Protein AF-A0A954V0A0-F1 (afdb_monomer_lite)

Structure (mmCIF, N/CA/C/O backbone):
data_AF-A0A954V0A0-F1
#
_entry.id   AF-A0A954V0A0-F1
#
loop_
_atom_site.group_PDB
_atom_site.id
_atom_site.type_symbol
_atom_site.label_atom_id
_atom_site.label_alt_id
_atom_site.label_comp_id
_atom_site.label_asym_id
_atom_site.label_entity_id
_atom_site.label_seq_id
_atom_site.pdbx_PDB_ins_code
_atom_site.Cartn_x
_atom_site.Cartn_y
_atom_site.Cartn_z
_atom_site.occupancy
_atom_site.B_iso_or_equiv
_atom_site.auth_seq_id
_atom_site.auth_comp_id
_atom_site.auth_asym_id
_atom_site.auth_atom_id
_atom_site.pdbx_PDB_model_num
ATOM 1 N N . ALA A 1 1 ? 10.234 1.681 -18.444 1.00 66.25 1 ALA A N 1
ATOM 2 C CA . ALA A 1 1 ? 10.598 0.676 -17.423 1.00 66.25 1 ALA A CA 1
ATOM 3 C C . ALA A 1 1 ? 12.090 0.679 -17.074 1.00 66.25 1 ALA A C 1
ATOM 5 O O . ALA A 1 1 ? 12.381 0.850 -15.906 1.00 66.25 1 ALA A O 1
ATOM 6 N N . LYS A 1 2 ? 13.030 0.573 -18.036 1.00 78.69 2 LYS A N 1
ATOM 7 C CA . LYS A 1 2 ? 14.487 0.471 -17.755 1.00 78.69 2 LYS A CA 1
ATOM 8 C C . LYS A 1 2 ? 15.063 1.537 -16.805 1.00 78.69 2 LYS A C 1
ATOM 10 O O . LYS A 1 2 ? 16.006 1.260 -16.085 1.00 78.69 2 LYS A O 1
ATOM 15 N N . HIS A 1 3 ? 14.491 2.739 -16.799 1.00 89.81 3 HIS A N 1
ATOM 16 C CA . HIS A 1 3 ? 14.941 3.846 -15.952 1.00 89.81 3 HIS A CA 1
ATOM 17 C C . HIS A 1 3 ? 14.441 3.784 -14.502 1.00 89.81 3 HIS A C 1
ATOM 19 O O . HIS A 1 3 ? 14.903 4.574 -13.694 1.00 89.81 3 HIS A O 1
ATOM 25 N N . LEU A 1 4 ? 13.524 2.871 -14.160 1.00 87.56 4 LEU A N 1
ATOM 26 C CA . LEU A 1 4 ? 12.989 2.728 -12.796 1.00 87.56 4 LEU A CA 1
ATOM 27 C C . LEU A 1 4 ? 14.014 2.184 -11.794 1.00 87.56 4 LEU A C 1
ATOM 29 O O . LEU A 1 4 ? 13.824 2.343 -10.596 1.00 87.56 4 LEU A O 1
ATOM 33 N N . VAL A 1 5 ? 15.088 1.574 -12.291 1.00 89.50 5 VAL A N 1
ATOM 34 C CA . VAL A 1 5 ? 16.194 1.015 -11.501 1.00 89.50 5 VAL A CA 1
ATOM 35 C C . VAL A 1 5 ? 17.533 1.662 -11.873 1.00 89.50 5 VAL A C 1
ATOM 37 O O . VAL A 1 5 ? 18.595 1.081 -11.671 1.00 89.50 5 VAL A O 1
ATOM 40 N N . ASP A 1 6 ? 17.502 2.858 -12.475 1.00 91.38 6 ASP A N 1
ATOM 41 C CA . ASP A 1 6 ? 18.726 3.634 -12.696 1.00 91.38 6 ASP A CA 1
ATOM 42 C C . ASP A 1 6 ? 19.316 4.034 -11.335 1.00 91.38 6 ASP A C 1
ATOM 44 O O . ASP A 1 6 ? 18.582 4.431 -10.426 1.00 91.38 6 ASP A O 1
ATOM 48 N N . SER A 1 7 ? 20.639 3.945 -11.197 1.00 87.06 7 SER A N 1
ATOM 49 C CA . SER A 1 7 ? 21.343 4.263 -9.949 1.00 87.06 7 SER A CA 1
ATOM 50 C C . SER A 1 7 ? 21.262 5.745 -9.577 1.00 87.06 7 SER A C 1
ATOM 52 O O . SER A 1 7 ? 21.501 6.115 -8.428 1.00 87.06 7 SER A O 1
ATOM 54 N N . ARG A 1 8 ? 20.929 6.616 -10.536 1.00 91.25 8 ARG A N 1
ATOM 55 C CA . ARG A 1 8 ? 20.713 8.041 -10.288 1.00 91.25 8 ARG A CA 1
ATOM 56 C C . ARG A 1 8 ? 19.275 8.268 -9.855 1.00 91.25 8 ARG A C 1
ATOM 58 O O . ARG A 1 8 ? 18.344 8.115 -10.647 1.00 91.25 8 ARG A O 1
ATOM 65 N N . GLU A 1 9 ? 19.116 8.760 -8.632 1.00 88.94 9 GLU A N 1
ATOM 66 C CA . GLU A 1 9 ? 17.809 9.077 -8.054 1.00 88.94 9 GLU A CA 1
ATOM 67 C C . GLU A 1 9 ? 16.968 10.002 -8.942 1.00 88.94 9 GLU A C 1
ATOM 69 O O . GLU A 1 9 ? 15.775 9.775 -9.147 1.00 88.94 9 GLU A O 1
ATOM 74 N N . SER A 1 10 ? 17.597 11.010 -9.552 1.00 92.12 10 SER A N 1
ATOM 75 C CA . SER A 1 10 ? 16.923 11.949 -10.455 1.00 92.12 10 SER A CA 1
ATOM 76 C C . SER A 1 10 ? 16.333 11.285 -11.702 1.00 92.12 10 SER A C 1
ATOM 78 O O . SER A 1 10 ? 15.416 11.832 -12.307 1.00 92.12 10 SER A O 1
ATOM 80 N N . ILE A 1 11 ? 16.821 10.111 -12.105 1.00 91.88 11 ILE A N 1
ATOM 81 C CA . ILE A 1 11 ? 16.308 9.392 -13.272 1.00 91.88 11 ILE A CA 1
ATOM 82 C C . ILE A 1 11 ? 15.179 8.456 -12.877 1.00 91.88 11 ILE A C 1
ATOM 84 O O . ILE A 1 11 ? 14.116 8.511 -13.501 1.00 91.88 11 ILE A O 1
ATOM 88 N N . HIS A 1 12 ? 15.363 7.638 -11.837 1.00 91.62 12 HIS A N 1
ATOM 89 C CA . HIS A 1 12 ? 14.299 6.722 -11.439 1.00 91.62 12 HIS A CA 1
ATOM 90 C C . HIS A 1 12 ? 13.079 7.451 -10.872 1.00 91.62 12 HIS A C 1
ATOM 92 O O . HIS A 1 12 ? 11.954 7.061 -11.177 1.00 91.62 12 HIS A O 1
ATOM 98 N N . SER A 1 13 ? 13.261 8.565 -10.155 1.00 92.69 13 SER A N 1
ATOM 99 C CA . SER A 1 13 ? 12.139 9.358 -9.629 1.00 92.69 13 SER A CA 1
ATOM 100 C C . SER A 1 13 ? 11.321 9.983 -10.763 1.00 92.69 13 SER A C 1
ATOM 102 O O . SER A 1 13 ? 10.095 9.875 -10.774 1.00 92.69 13 SER A O 1
ATOM 104 N N . ASN A 1 14 ? 11.984 10.534 -11.785 1.00 94.94 14 ASN A N 1
ATOM 105 C CA . ASN A 1 14 ? 11.323 11.045 -12.987 1.00 94.94 14 ASN A CA 1
ATOM 106 C C . ASN A 1 14 ? 10.604 9.941 -13.774 1.00 94.94 14 ASN A C 1
ATOM 108 O O . ASN A 1 14 ? 9.503 10.160 -14.283 1.00 94.94 14 ASN A O 1
ATOM 112 N N . ALA A 1 15 ? 11.195 8.747 -13.863 1.00 95.19 15 ALA A N 1
ATOM 113 C CA . ALA A 1 15 ? 10.563 7.604 -14.512 1.00 95.19 15 ALA A CA 1
ATOM 114 C C . ALA A 1 15 ? 9.305 7.139 -13.759 1.00 95.19 15 ALA A C 1
ATOM 116 O O . ALA A 1 15 ? 8.286 6.866 -14.396 1.00 95.19 15 ALA A O 1
ATOM 117 N N . VAL A 1 16 ? 9.352 7.093 -12.423 1.00 96.75 16 VAL A N 1
ATOM 118 C CA . VAL A 1 16 ? 8.181 6.802 -11.584 1.00 96.75 16 VAL A CA 1
ATOM 119 C C . VAL A 1 16 ? 7.097 7.856 -11.805 1.00 96.75 16 VAL A C 1
ATOM 121 O O . VAL A 1 16 ? 5.960 7.501 -12.107 1.00 96.75 16 VAL A O 1
ATOM 124 N N . GLU A 1 17 ? 7.433 9.145 -11.724 1.00 96.69 17 GLU A N 1
ATOM 125 C CA . GLU A 1 17 ? 6.463 10.233 -11.904 1.00 96.69 17 GLU A CA 1
ATOM 126 C C . GLU A 1 17 ? 5.822 10.228 -13.296 1.00 96.69 17 GLU A C 1
ATOM 128 O O . GLU A 1 17 ? 4.621 10.475 -13.428 1.00 96.69 17 GLU A O 1
ATOM 133 N N . ALA A 1 18 ? 6.581 9.888 -14.340 1.00 96.75 18 ALA A N 1
ATOM 134 C CA . ALA A 1 18 ? 6.030 9.719 -15.680 1.00 96.75 18 ALA A CA 1
ATOM 135 C C . ALA A 1 18 ? 4.966 8.608 -15.722 1.00 96.75 18 ALA A C 1
ATOM 137 O O . ALA A 1 18 ? 3.891 8.814 -16.283 1.00 96.75 18 ALA A O 1
ATOM 138 N N . LEU A 1 19 ? 5.219 7.457 -15.089 1.00 96.94 19 LEU A N 1
ATOM 139 C CA . LEU A 1 19 ? 4.254 6.351 -15.031 1.00 96.94 19 LEU A CA 1
ATOM 140 C C . LEU A 1 19 ? 3.028 6.682 -14.173 1.00 96.94 19 LEU A C 1
ATOM 142 O O . LEU A 1 19 ? 1.908 6.347 -14.555 1.00 96.94 19 LEU A O 1
ATOM 146 N N . VAL A 1 20 ? 3.218 7.389 -13.058 1.00 97.00 20 VAL A N 1
ATOM 147 C CA . VAL A 1 20 ? 2.112 7.884 -12.224 1.00 97.00 20 VAL A CA 1
ATOM 148 C C . VAL A 1 20 ? 1.190 8.793 -13.032 1.00 97.00 20 VAL A C 1
ATOM 150 O O . VAL A 1 20 ? -0.027 8.643 -12.959 1.00 97.00 20 VAL A O 1
ATOM 153 N N . ARG A 1 21 ? 1.759 9.707 -13.829 1.00 96.75 21 ARG A N 1
ATOM 154 C CA . ARG A 1 21 ? 0.992 10.608 -14.702 1.00 96.75 21 ARG A CA 1
ATOM 155 C C . ARG A 1 21 ? 0.264 9.874 -15.821 1.00 96.75 21 ARG A C 1
ATOM 157 O O . ARG A 1 21 ? -0.819 10.304 -16.196 1.00 96.75 21 ARG A O 1
ATOM 164 N N . ILE A 1 22 ? 0.847 8.794 -16.344 1.00 96.00 22 ILE A N 1
ATOM 165 C CA . ILE A 1 22 ? 0.176 7.940 -17.331 1.00 96.00 22 ILE A CA 1
ATOM 166 C C . ILE A 1 22 ? -1.064 7.288 -16.714 1.00 96.00 22 ILE A C 1
ATOM 168 O O . ILE A 1 22 ? -2.094 7.233 -17.377 1.00 96.00 22 ILE A O 1
ATOM 172 N N . GLY A 1 23 ? -0.978 6.808 -15.467 1.00 93.44 23 GLY A N 1
ATOM 173 C CA . GLY A 1 23 ? -2.151 6.341 -14.723 1.00 93.44 23 GLY A CA 1
ATOM 174 C C . GLY A 1 23 ? -2.917 5.223 -15.432 1.00 93.44 23 GLY A C 1
ATOM 175 O O . GLY A 1 23 ? -4.137 5.263 -15.504 1.00 93.44 23 GLY A O 1
ATOM 176 N N . SER A 1 24 ? -2.208 4.257 -16.021 1.00 93.31 24 SER A N 1
ATOM 177 C CA . SER A 1 24 ? -2.824 3.113 -16.701 1.00 93.31 24 SER A CA 1
ATOM 178 C C . SER A 1 24 ? -2.468 1.797 -16.007 1.00 93.31 24 SER A C 1
ATOM 180 O O . SER A 1 24 ? -1.408 1.716 -15.372 1.00 93.31 24 SER A O 1
ATOM 182 N N . PRO A 1 25 ? -3.282 0.735 -16.169 1.00 92.88 25 PRO A N 1
ATOM 183 C CA . PRO A 1 25 ? -2.941 -0.597 -15.669 1.00 92.88 25 PRO A CA 1
ATOM 184 C C . PRO A 1 25 ? -1.560 -1.074 -16.139 1.00 92.88 25 PRO A C 1
ATOM 186 O O . PRO A 1 25 ? -0.801 -1.648 -15.366 1.00 92.88 25 PRO A O 1
ATOM 189 N N . LEU A 1 26 ? -1.177 -0.751 -17.379 1.00 93.62 26 LEU A N 1
ATOM 190 C CA . LEU A 1 26 ? 0.149 -1.074 -17.909 1.00 93.62 26 LEU A CA 1
ATOM 191 C C . LEU A 1 26 ? 1.271 -0.299 -17.198 1.00 93.62 26 LEU A C 1
ATOM 193 O O . LEU A 1 26 ? 2.331 -0.858 -16.918 1.00 93.62 26 LEU A O 1
ATOM 197 N N . ALA A 1 27 ? 1.056 0.982 -16.886 1.00 94.62 27 ALA A N 1
ATOM 198 C CA . ALA A 1 27 ? 2.028 1.774 -16.138 1.00 94.62 27 ALA A CA 1
ATOM 199 C C . ALA A 1 27 ? 2.220 1.227 -14.715 1.00 94.62 27 ALA A C 1
ATOM 201 O O . ALA A 1 27 ? 3.355 1.103 -14.255 1.00 94.62 27 ALA A O 1
ATOM 202 N N . ALA A 1 28 ? 1.128 0.838 -14.055 1.00 95.69 28 ALA A N 1
ATOM 203 C CA . ALA A 1 28 ? 1.175 0.194 -12.749 1.00 95.69 28 ALA A CA 1
ATOM 204 C C . ALA A 1 28 ? 1.873 -1.174 -12.793 1.00 95.69 28 ALA A C 1
ATOM 206 O O . ALA A 1 28 ? 2.742 -1.435 -11.963 1.00 95.69 28 ALA A O 1
ATOM 207 N N . ALA A 1 29 ? 1.588 -2.003 -13.801 1.00 94.38 29 ALA A N 1
ATOM 208 C CA . ALA A 1 29 ? 2.272 -3.280 -13.998 1.00 94.38 29 ALA A CA 1
ATOM 209 C C . ALA A 1 29 ? 3.791 -3.097 -14.155 1.00 94.38 29 ALA A C 1
ATOM 211 O O . ALA A 1 29 ? 4.577 -3.855 -13.593 1.00 94.38 29 ALA A O 1
ATOM 212 N N . HIS A 1 30 ? 4.232 -2.049 -14.860 1.00 95.56 30 HIS A N 1
ATOM 213 C CA . HIS A 1 30 ? 5.656 -1.729 -14.950 1.00 95.56 30 HIS A CA 1
ATOM 214 C C . HIS A 1 30 ? 6.276 -1.305 -13.615 1.00 95.56 30 HIS A C 1
ATOM 216 O O . HIS A 1 30 ? 7.434 -1.640 -13.377 1.00 95.56 30 HIS A O 1
ATOM 222 N N . LEU A 1 31 ? 5.544 -0.582 -12.764 1.00 96.94 31 LEU A N 1
ATOM 223 C CA . LEU A 1 31 ? 6.004 -0.250 -11.413 1.00 96.94 31 LEU A CA 1
ATOM 224 C C . LEU A 1 31 ? 6.162 -1.524 -10.569 1.00 96.94 31 LEU A C 1
ATOM 226 O O . LEU A 1 31 ? 7.225 -1.733 -9.996 1.00 96.94 31 LEU A O 1
ATOM 230 N N . ILE A 1 32 ? 5.155 -2.401 -10.568 1.00 95.94 32 ILE A N 1
ATOM 231 C CA . ILE A 1 32 ? 5.167 -3.682 -9.843 1.00 95.94 32 ILE A CA 1
ATOM 232 C C . ILE A 1 32 ? 6.336 -4.569 -10.286 1.00 95.94 32 ILE A C 1
ATOM 234 O O . ILE A 1 32 ? 7.128 -4.995 -9.453 1.00 95.94 32 ILE A O 1
ATOM 238 N N . LEU A 1 33 ? 6.507 -4.783 -11.594 1.00 94.75 33 LEU A N 1
ATOM 239 C CA . LEU A 1 33 ? 7.588 -5.623 -12.125 1.00 94.75 33 LEU A CA 1
ATOM 240 C C . LEU A 1 33 ? 8.981 -5.113 -11.740 1.00 94.75 33 LEU A C 1
ATOM 242 O O . LEU A 1 33 ? 9.907 -5.897 -11.570 1.00 94.75 33 LEU A O 1
ATOM 246 N N . GLN A 1 34 ? 9.161 -3.793 -11.661 1.00 95.38 34 GLN A N 1
ATOM 247 C CA . GLN A 1 34 ? 10.456 -3.221 -11.294 1.00 95.38 34 GLN A CA 1
ATOM 248 C C . GLN A 1 34 ? 10.673 -3.178 -9.785 1.00 95.38 34 GLN A C 1
ATOM 250 O O . GLN A 1 34 ? 11.818 -3.238 -9.357 1.00 95.38 34 GLN A O 1
ATOM 255 N N . PHE A 1 35 ? 9.609 -3.125 -8.982 1.00 95.94 35 PHE A N 1
ATOM 256 C CA . PHE A 1 35 ? 9.705 -3.179 -7.525 1.00 95.94 35 PHE A CA 1
ATOM 257 C C . PHE A 1 35 ? 10.461 -4.427 -7.040 1.00 95.94 35 PHE A C 1
ATOM 259 O O . PHE A 1 35 ? 11.289 -4.339 -6.137 1.00 95.94 35 PHE A O 1
ATOM 266 N N . GLU A 1 36 ? 10.210 -5.581 -7.660 1.00 92.12 36 GLU A N 1
ATOM 267 C CA . GLU A 1 36 ? 10.775 -6.872 -7.239 1.00 92.12 36 GLU A CA 1
ATOM 268 C C . GLU A 1 36 ? 12.286 -6.998 -7.466 1.00 92.12 36 GLU A C 1
ATOM 270 O O . GLU A 1 36 ? 12.947 -7.783 -6.792 1.00 92.12 36 GLU A O 1
ATOM 275 N N . VAL A 1 37 ? 12.833 -6.231 -8.411 1.00 91.75 37 VAL A N 1
ATOM 276 C CA . VAL A 1 37 ? 14.258 -6.267 -8.784 1.00 91.75 37 VAL A CA 1
ATOM 277 C C . VAL A 1 37 ? 15.008 -4.994 -8.392 1.00 91.75 37 VAL A C 1
ATOM 279 O O . VAL A 1 37 ? 16.211 -4.890 -8.625 1.00 91.75 37 VAL A O 1
ATOM 282 N N . ALA A 1 38 ? 14.297 -4.012 -7.840 1.00 92.00 38 ALA A N 1
ATOM 283 C CA . ALA A 1 38 ? 14.845 -2.735 -7.419 1.00 92.00 38 ALA A CA 1
ATOM 284 C C . ALA A 1 38 ? 15.631 -2.862 -6.107 1.00 92.00 38 ALA A C 1
ATOM 286 O O . ALA A 1 38 ? 15.297 -3.663 -5.235 1.00 92.00 38 ALA A O 1
ATOM 287 N N . ASP A 1 39 ? 16.645 -2.011 -5.949 1.00 91.31 39 ASP A N 1
ATOM 288 C CA . ASP A 1 39 ? 17.248 -1.764 -4.642 1.00 91.31 39 ASP A CA 1
ATOM 289 C C . ASP A 1 39 ? 16.283 -1.004 -3.712 1.00 91.31 39 ASP A C 1
ATOM 291 O O . ASP A 1 39 ? 15.247 -0.485 -4.134 1.00 91.31 39 ASP A O 1
ATOM 295 N N . GLU A 1 40 ? 16.625 -0.919 -2.426 1.00 89.19 40 GLU A N 1
ATOM 296 C CA . GLU A 1 40 ? 15.778 -0.299 -1.398 1.00 89.19 40 GLU A CA 1
ATOM 297 C C . GLU A 1 40 ? 15.412 1.166 -1.721 1.00 89.19 40 GLU A C 1
ATOM 299 O O . GLU A 1 40 ? 14.297 1.621 -1.440 1.00 89.19 40 GLU A O 1
ATOM 304 N N . GLY A 1 41 ? 16.330 1.914 -2.342 1.00 88.38 41 GLY A N 1
ATOM 305 C CA . GLY A 1 41 ? 16.106 3.307 -2.728 1.00 88.38 41 GLY A CA 1
ATOM 306 C C . GLY A 1 41 ? 15.045 3.423 -3.819 1.00 88.38 41 GLY A C 1
ATOM 307 O O . GLY A 1 41 ? 14.059 4.154 -3.666 1.00 88.38 41 GLY A O 1
ATOM 308 N N . ALA A 1 42 ? 15.206 2.653 -4.894 1.00 91.81 42 ALA A N 1
ATOM 309 C CA . ALA A 1 42 ? 14.250 2.597 -5.989 1.00 91.81 42 ALA A CA 1
ATOM 310 C C . ALA A 1 42 ? 12.902 1.994 -5.547 1.00 91.81 42 ALA A C 1
ATOM 312 O O . ALA A 1 42 ? 11.853 2.516 -5.931 1.00 91.81 42 ALA A O 1
ATOM 313 N N . GLN A 1 43 ? 12.891 0.980 -4.674 1.00 95.50 43 GLN A N 1
ATOM 314 C CA . GLN A 1 43 ? 11.664 0.400 -4.113 1.00 95.50 43 GLN A CA 1
ATOM 315 C C . GLN A 1 43 ? 10.807 1.440 -3.393 1.00 95.50 43 GLN A C 1
ATOM 317 O O . GLN A 1 43 ? 9.596 1.502 -3.615 1.00 95.50 43 GLN A O 1
ATOM 322 N N . ARG A 1 44 ? 11.418 2.307 -2.576 1.00 95.19 44 ARG A N 1
ATOM 323 C CA . ARG A 1 44 ? 10.695 3.393 -1.896 1.00 95.19 44 ARG A CA 1
ATOM 324 C C . ARG A 1 44 ? 10.068 4.365 -2.889 1.00 95.19 44 ARG A C 1
ATOM 326 O O . ARG A 1 44 ? 8.914 4.758 -2.716 1.00 95.19 44 ARG A O 1
ATOM 333 N N . TRP A 1 45 ? 10.788 4.745 -3.942 1.00 95.94 45 TRP A N 1
ATOM 334 C CA . TRP A 1 45 ? 10.237 5.616 -4.982 1.00 95.94 45 TRP A CA 1
ATOM 335 C C . TRP A 1 45 ? 9.092 4.953 -5.743 1.00 95.94 45 TRP A C 1
ATOM 337 O O . TRP A 1 45 ? 8.037 5.565 -5.915 1.00 95.94 45 TRP A O 1
ATOM 347 N N . ILE A 1 46 ? 9.250 3.688 -6.122 1.00 97.06 46 ILE A N 1
ATOM 348 C CA . ILE A 1 46 ? 8.210 2.913 -6.798 1.00 97.06 46 ILE A CA 1
ATOM 349 C C . ILE A 1 46 ? 6.966 2.779 -5.910 1.00 97.06 46 ILE A C 1
ATOM 351 O O . ILE A 1 46 ? 5.862 3.055 -6.375 1.00 97.06 46 ILE A O 1
ATOM 355 N N . ALA A 1 47 ? 7.122 2.453 -4.624 1.00 97.38 47 ALA A N 1
AT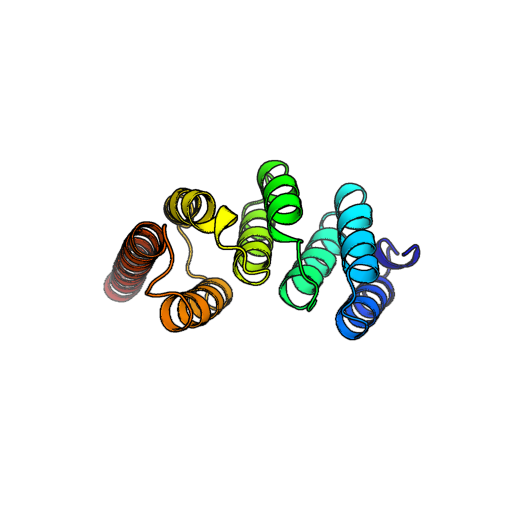OM 356 C CA . ALA A 1 47 ? 6.010 2.356 -3.679 1.00 97.38 47 ALA A CA 1
ATOM 357 C C . ALA A 1 47 ? 5.279 3.699 -3.493 1.00 97.38 47 ALA A C 1
ATOM 359 O O . ALA A 1 47 ? 4.048 3.722 -3.462 1.00 97.38 47 ALA A O 1
ATOM 360 N N . ARG A 1 48 ? 5.995 4.837 -3.465 1.00 96.50 48 ARG A N 1
ATOM 361 C CA . ARG A 1 48 ? 5.360 6.175 -3.517 1.00 96.50 48 ARG A CA 1
ATOM 362 C C . ARG A 1 48 ? 4.548 6.363 -4.796 1.00 96.50 48 ARG A C 1
ATOM 364 O O . ARG A 1 48 ? 3.451 6.916 -4.748 1.00 96.50 48 ARG A O 1
ATOM 371 N N . GLY A 1 49 ? 5.072 5.900 -5.928 1.00 97.00 49 GLY A N 1
ATOM 372 C CA . GLY A 1 49 ? 4.358 5.908 -7.199 1.00 97.00 49 GLY A CA 1
ATOM 373 C C . GLY A 1 49 ? 3.071 5.084 -7.151 1.00 97.00 49 GLY A C 1
ATOM 374 O O . GLY A 1 49 ? 2.014 5.572 -7.545 1.00 97.00 49 GLY A O 1
ATOM 375 N N . LEU A 1 50 ? 3.124 3.877 -6.587 1.00 97.12 50 LEU A N 1
ATOM 376 C CA . LEU A 1 50 ? 1.972 2.976 -6.448 1.00 97.12 50 LEU A CA 1
ATOM 377 C C . LEU A 1 50 ? 0.856 3.544 -5.549 1.00 97.12 50 LEU A C 1
ATOM 379 O O . LEU A 1 50 ? -0.319 3.276 -5.786 1.00 97.12 50 LEU A O 1
ATOM 383 N N . GLN A 1 51 ? 1.183 4.401 -4.576 1.00 96.00 51 GLN A N 1
ATOM 384 C CA . GLN A 1 51 ? 0.182 5.141 -3.786 1.00 96.00 51 GLN A CA 1
ATOM 385 C C . GLN A 1 51 ? -0.542 6.245 -4.576 1.00 96.00 51 GLN A C 1
ATOM 387 O O . GLN A 1 51 ? -1.556 6.779 -4.118 1.00 96.00 51 GLN A O 1
ATOM 392 N N . ARG A 1 52 ? 0.011 6.666 -5.717 1.00 95.62 52 ARG A N 1
ATOM 393 C CA . ARG A 1 52 ? -0.454 7.826 -6.494 1.00 95.62 52 ARG A CA 1
ATOM 394 C C . ARG A 1 52 ? -1.018 7.449 -7.856 1.00 95.62 52 ARG A C 1
ATOM 396 O O . ARG A 1 52 ? -1.816 8.214 -8.396 1.00 95.62 52 ARG A O 1
ATOM 403 N N . VAL A 1 53 ? -0.584 6.323 -8.422 1.00 95.38 53 VAL A N 1
ATOM 404 C CA . VAL A 1 53 ? -1.087 5.831 -9.703 1.00 95.38 53 VAL A CA 1
ATOM 405 C C . VAL A 1 53 ? -2.589 5.585 -9.590 1.00 95.38 53 VAL A C 1
ATOM 407 O O . VAL A 1 53 ? -3.070 5.047 -8.597 1.00 95.38 53 VAL A O 1
ATOM 410 N N . ARG A 1 54 ? -3.342 6.022 -10.596 1.00 90.06 54 ARG A N 1
ATOM 411 C CA . ARG A 1 54 ? -4.787 5.802 -10.673 1.00 90.06 54 ARG A CA 1
ATOM 412 C C . ARG A 1 54 ? -5.039 4.680 -11.667 1.00 90.06 54 ARG A C 1
ATOM 414 O O . ARG A 1 54 ? -5.178 4.959 -12.848 1.00 90.06 54 ARG A O 1
ATOM 421 N N . ALA A 1 55 ? -4.991 3.435 -11.214 1.00 89.44 55 ALA A N 1
ATOM 422 C CA . ALA A 1 55 ? -5.196 2.277 -12.075 1.00 89.44 55 ALA A CA 1
ATOM 423 C C . ALA A 1 55 ? -5.950 1.187 -11.313 1.00 89.44 55 ALA A C 1
ATOM 425 O O . ALA A 1 55 ? -5.590 0.859 -10.190 1.00 89.44 55 ALA A O 1
ATOM 426 N N . ASP A 1 56 ? -6.973 0.615 -11.936 1.00 86.38 56 ASP A N 1
ATOM 427 C CA . ASP A 1 56 ? -7.844 -0.350 -11.269 1.00 86.38 56 ASP A CA 1
ATOM 428 C C . ASP A 1 56 ? -7.194 -1.738 -11.149 1.00 86.38 56 ASP A C 1
ATOM 430 O O . ASP A 1 56 ? -6.300 -2.100 -11.919 1.00 86.38 56 ASP A O 1
ATOM 434 N N . GLY A 1 57 ? -7.680 -2.542 -10.198 1.00 87.50 57 GLY A N 1
ATOM 435 C CA . GLY A 1 57 ? -7.339 -3.966 -10.092 1.00 87.50 57 GLY A CA 1
ATOM 436 C C . GLY A 1 57 ? -5.963 -4.272 -9.496 1.00 87.50 57 GLY A C 1
ATOM 437 O O . GLY A 1 57 ? -5.442 -5.366 -9.694 1.00 87.50 57 GLY A O 1
ATOM 438 N N . LEU A 1 58 ? -5.357 -3.329 -8.773 1.00 92.50 58 LEU A N 1
ATOM 439 C CA . LEU A 1 58 ? -4.019 -3.502 -8.197 1.00 92.50 58 LEU A CA 1
ATOM 440 C C . LEU A 1 58 ? -4.011 -4.056 -6.766 1.00 92.50 58 LEU A C 1
ATOM 442 O O . LEU A 1 58 ? -2.942 -4.414 -6.280 1.00 92.50 58 LEU A O 1
ATOM 446 N N . ALA A 1 59 ? -5.157 -4.112 -6.079 1.00 92.56 59 ALA A N 1
ATOM 447 C CA . ALA A 1 59 ? -5.225 -4.460 -4.657 1.00 92.56 59 ALA A CA 1
ATOM 448 C C . ALA A 1 59 ? -4.564 -5.813 -4.334 1.00 92.56 59 ALA A C 1
ATOM 450 O O . ALA A 1 59 ? -3.722 -5.885 -3.442 1.00 92.56 59 ALA A O 1
ATOM 451 N N . GLU A 1 60 ? -4.885 -6.863 -5.098 1.00 93.81 60 GLU A N 1
ATOM 452 C CA . GLU A 1 60 ? -4.298 -8.201 -4.920 1.00 93.81 60 GLU A CA 1
ATOM 453 C C . GLU A 1 60 ? -2.778 -8.197 -5.085 1.00 93.81 60 GLU A C 1
ATOM 455 O O . GLU A 1 60 ? -2.038 -8.759 -4.276 1.00 93.81 60 GLU A O 1
ATOM 460 N N . GLU A 1 61 ? -2.293 -7.513 -6.116 1.00 95.12 61 GLU A N 1
ATOM 461 C CA . GLU A 1 61 ? -0.872 -7.496 -6.431 1.00 95.12 61 GLU A CA 1
ATOM 462 C C . GLU A 1 61 ? -0.078 -6.662 -5.415 1.00 95.12 61 GLU A C 1
ATOM 464 O O . GLU A 1 61 ? 1.031 -7.027 -5.022 1.00 95.12 61 GLU A O 1
ATOM 469 N N . LEU A 1 62 ? -0.674 -5.585 -4.900 1.00 96.19 62 LEU A N 1
ATOM 470 C CA . LEU A 1 62 ? -0.109 -4.800 -3.804 1.00 96.19 62 LEU A CA 1
ATOM 471 C C . LEU A 1 62 ? -0.076 -5.592 -2.495 1.00 96.19 62 LEU A C 1
ATOM 473 O O . LEU A 1 62 ? 0.932 -5.535 -1.790 1.00 96.19 62 LEU A O 1
ATOM 477 N N . ALA A 1 63 ? -1.116 -6.376 -2.199 1.00 96.00 63 ALA A N 1
ATOM 478 C CA . ALA A 1 63 ? -1.128 -7.277 -1.050 1.00 96.00 63 ALA A CA 1
ATOM 479 C C . ALA A 1 63 ? -0.029 -8.346 -1.166 1.00 96.00 63 ALA A C 1
ATOM 481 O O . ALA A 1 63 ? 0.684 -8.615 -0.196 1.00 96.00 63 ALA A O 1
ATOM 482 N N . ARG A 1 64 ? 0.172 -8.914 -2.365 1.00 96.44 64 ARG A N 1
ATOM 483 C CA . ARG A 1 64 ? 1.256 -9.869 -2.642 1.00 96.44 64 ARG A CA 1
ATOM 484 C C . ARG A 1 64 ? 2.630 -9.250 -2.380 1.00 96.44 64 ARG A C 1
ATOM 486 O O . ARG A 1 64 ? 3.416 -9.827 -1.627 1.00 96.44 64 ARG A O 1
ATOM 493 N N . LEU A 1 65 ? 2.907 -8.073 -2.948 1.00 96.56 65 LEU A N 1
ATOM 494 C CA . LEU A 1 65 ? 4.165 -7.352 -2.719 1.00 96.56 65 LEU A CA 1
ATOM 495 C C . LEU A 1 65 ? 4.366 -7.022 -1.236 1.00 96.56 65 LEU A C 1
ATOM 497 O O . LEU A 1 65 ? 5.459 -7.204 -0.695 1.00 96.56 65 LEU A O 1
ATOM 501 N N . ARG A 1 66 ? 3.306 -6.572 -0.557 1.00 96.19 66 ARG A N 1
ATOM 502 C CA . ARG A 1 66 ? 3.331 -6.241 0.870 1.00 96.19 66 ARG A CA 1
ATOM 503 C C . ARG A 1 66 ? 3.689 -7.458 1.718 1.00 96.19 66 ARG A C 1
ATOM 505 O O . ARG A 1 66 ? 4.532 -7.345 2.600 1.00 96.19 66 ARG A O 1
ATOM 512 N N . ASN A 1 67 ? 3.117 -8.621 1.421 1.00 95.69 67 ASN A N 1
ATOM 513 C CA . ASN A 1 67 ? 3.403 -9.866 2.137 1.00 95.69 67 ASN A CA 1
ATOM 514 C C . ASN A 1 67 ? 4.827 -10.389 1.903 1.00 95.69 67 ASN A C 1
ATOM 516 O O . ASN A 1 67 ? 5.385 -11.044 2.780 1.00 95.69 67 ASN A O 1
ATOM 520 N N . ALA A 1 68 ? 5.430 -10.078 0.754 1.00 95.12 68 ALA A N 1
ATOM 521 C CA . ALA A 1 68 ? 6.830 -10.390 0.468 1.00 95.12 68 ALA A CA 1
ATOM 522 C C . ALA A 1 68 ? 7.821 -9.388 1.099 1.00 95.12 68 ALA A C 1
ATOM 524 O O . ALA A 1 68 ? 9.024 -9.648 1.143 1.00 95.12 68 ALA A O 1
ATOM 525 N N . THR A 1 69 ? 7.334 -8.244 1.591 1.00 94.75 69 THR A N 1
ATOM 526 C CA . THR A 1 69 ? 8.162 -7.154 2.115 1.00 94.75 69 THR A CA 1
ATOM 527 C C . THR A 1 69 ? 8.393 -7.301 3.619 1.00 94.75 69 THR A C 1
ATOM 529 O O . THR A 1 69 ? 7.447 -7.345 4.403 1.00 94.75 69 THR A O 1
ATOM 532 N N . GLN A 1 70 ? 9.662 -7.317 4.034 1.00 91.75 70 GLN A N 1
ATOM 533 C CA . GLN A 1 70 ? 10.048 -7.370 5.452 1.00 91.75 70 GLN A CA 1
ATOM 534 C C . GLN A 1 70 ? 10.328 -5.988 6.058 1.00 91.75 70 GLN A C 1
ATOM 536 O O . GLN A 1 70 ? 10.243 -5.825 7.272 1.00 91.75 70 GLN A O 1
ATOM 541 N N . GLU A 1 71 ? 10.670 -4.995 5.231 1.00 93.50 71 GLU A N 1
ATOM 542 C CA . GLU A 1 71 ? 11.002 -3.647 5.697 1.00 93.50 71 GLU A CA 1
ATOM 543 C C . GLU A 1 71 ? 9.722 -2.920 6.157 1.00 93.50 71 GLU A C 1
ATOM 545 O O . GLU A 1 71 ? 8.816 -2.724 5.340 1.00 93.50 71 GLU A O 1
ATOM 550 N N . PRO A 1 72 ? 9.600 -2.531 7.442 1.00 93.94 72 PRO A N 1
ATOM 551 C CA . PRO A 1 72 ? 8.344 -2.015 7.986 1.00 93.94 72 PRO A CA 1
ATOM 552 C C . PRO A 1 72 ? 7.814 -0.751 7.300 1.00 93.94 72 PRO A C 1
ATOM 554 O O . PRO A 1 72 ? 6.599 -0.616 7.130 1.00 93.94 72 PRO A O 1
ATOM 557 N N . ALA A 1 73 ? 8.686 0.182 6.901 1.00 94.31 73 ALA A N 1
ATOM 558 C CA . ALA A 1 73 ? 8.246 1.403 6.237 1.00 94.31 73 ALA A CA 1
ATOM 559 C C . ALA A 1 73 ? 7.702 1.097 4.835 1.00 94.31 73 ALA A C 1
ATOM 561 O O . ALA A 1 73 ? 6.622 1.570 4.481 1.00 94.31 73 ALA A O 1
ATOM 562 N N . LEU A 1 74 ? 8.387 0.254 4.066 1.00 96.19 74 LEU A N 1
ATOM 563 C CA . LEU A 1 74 ? 7.960 -0.187 2.743 1.00 96.19 74 LEU A CA 1
ATOM 564 C C . LEU A 1 74 ? 6.674 -1.018 2.802 1.00 96.19 74 LEU A C 1
ATOM 566 O O . LEU A 1 74 ? 5.767 -0.800 1.999 1.00 96.19 74 LEU A O 1
ATOM 570 N N . TRP A 1 75 ? 6.548 -1.896 3.799 1.00 96.94 75 TRP A N 1
ATOM 571 C CA . TRP A 1 75 ? 5.318 -2.638 4.072 1.00 96.94 75 TRP A CA 1
ATOM 572 C C . TRP A 1 75 ? 4.131 -1.687 4.287 1.00 96.94 75 TRP A C 1
ATOM 574 O O . TRP A 1 75 ? 3.085 -1.838 3.651 1.00 96.94 75 TRP A O 1
ATOM 584 N N . LEU A 1 76 ? 4.306 -0.652 5.116 1.00 97.38 76 LEU A N 1
ATOM 585 C CA . LEU A 1 76 ? 3.270 0.352 5.368 1.00 97.38 76 LEU A CA 1
ATOM 586 C C . LEU A 1 76 ? 2.955 1.159 4.104 1.00 97.38 76 LEU A C 1
ATOM 588 O O . LEU A 1 76 ? 1.797 1.476 3.837 1.00 97.38 76 LEU A O 1
ATOM 592 N N . MET A 1 77 ? 3.969 1.481 3.301 1.00 97.44 77 MET A N 1
ATOM 593 C CA . MET A 1 77 ? 3.776 2.187 2.039 1.00 97.44 77 MET A CA 1
ATOM 594 C C . MET A 1 77 ? 2.933 1.380 1.048 1.00 97.44 77 MET A C 1
ATOM 596 O O . MET A 1 77 ? 2.092 1.968 0.364 1.00 97.44 77 MET A O 1
ATOM 600 N N . LEU A 1 78 ? 3.130 0.064 0.987 1.00 97.31 78 LEU A N 1
ATOM 601 C CA . LEU A 1 78 ? 2.329 -0.831 0.157 1.00 97.31 78 LEU A CA 1
ATOM 602 C C . LEU A 1 78 ? 0.914 -1.013 0.713 1.00 97.31 78 LEU A C 1
ATOM 604 O O . LEU A 1 78 ? -0.023 -1.050 -0.076 1.00 97.31 78 LEU A O 1
ATOM 608 N N . LEU A 1 79 ? 0.727 -1.018 2.039 1.00 96.81 79 LEU A N 1
ATOM 609 C CA . LEU A 1 79 ? -0.613 -1.014 2.642 1.00 96.81 79 LEU A CA 1
ATOM 610 C C . LEU A 1 79 ? -1.387 0.252 2.252 1.00 96.81 79 LEU A C 1
ATOM 612 O O . LEU A 1 79 ? -2.542 0.178 1.848 1.00 96.81 79 LEU A O 1
ATOM 616 N N . VAL A 1 80 ? -0.745 1.422 2.317 1.00 96.62 80 VAL A N 1
ATOM 617 C CA . VAL A 1 80 ? -1.360 2.682 1.865 1.00 96.62 80 VAL A CA 1
ATOM 618 C C . VAL A 1 80 ? -1.714 2.617 0.379 1.00 96.62 80 VAL A C 1
ATOM 620 O O . VAL A 1 80 ? -2.768 3.117 -0.010 1.00 96.62 80 VAL A O 1
ATOM 623 N N . ALA A 1 81 ? -0.856 2.019 -0.453 1.00 96.06 81 ALA A N 1
ATOM 624 C CA . ALA A 1 81 ? -1.163 1.824 -1.864 1.00 96.06 81 ALA A CA 1
ATOM 625 C C . ALA A 1 81 ? -2.384 0.907 -2.031 1.00 96.06 81 ALA A C 1
ATOM 627 O O . ALA A 1 81 ? -3.321 1.290 -2.717 1.00 96.06 81 ALA A O 1
ATOM 628 N N . GLU A 1 82 ? -2.417 -0.243 -1.355 1.00 94.81 82 GLU A N 1
ATOM 629 C CA . GLU A 1 82 ? -3.518 -1.213 -1.412 1.00 94.81 82 GLU A CA 1
ATOM 630 C C . GLU A 1 82 ? -4.860 -0.574 -1.028 1.00 94.81 82 GLU A C 1
ATOM 632 O O . GLU A 1 82 ? -5.822 -0.665 -1.786 1.00 94.81 82 GLU A O 1
ATOM 637 N N . VAL A 1 83 ? -4.906 0.166 0.086 1.00 93.00 83 VAL A N 1
ATOM 638 C CA . VAL A 1 83 ? -6.115 0.882 0.539 1.00 93.00 83 VAL A CA 1
ATOM 639 C C . VAL A 1 83 ? -6.600 1.896 -0.505 1.00 93.00 83 VAL A C 1
ATOM 641 O O . VAL A 1 83 ? -7.801 2.126 -0.640 1.00 93.00 83 VAL A O 1
ATOM 644 N N . ARG A 1 84 ? -5.681 2.517 -1.256 1.00 91.56 84 ARG A N 1
ATOM 645 C CA . ARG A 1 84 ? -6.015 3.496 -2.302 1.00 91.56 84 ARG A CA 1
ATOM 646 C C . ARG A 1 84 ? -6.499 2.859 -3.599 1.00 91.56 84 ARG A C 1
ATOM 648 O O . ARG A 1 84 ? -7.259 3.505 -4.315 1.00 91.56 84 ARG A O 1
ATOM 655 N N . GLN A 1 85 ? -6.096 1.625 -3.893 1.00 87.69 85 GLN A N 1
ATOM 656 C CA . GLN A 1 85 ? -6.531 0.876 -5.078 1.00 87.69 85 GLN A CA 1
ATOM 657 C C . GLN A 1 85 ? -7.814 0.098 -4.789 1.00 87.69 85 GLN A C 1
ATOM 659 O O . GLN A 1 85 ? -7.872 -1.108 -5.005 1.00 87.69 85 GLN A O 1
ATOM 664 N N . PHE A 1 86 ? -8.803 0.815 -4.246 1.00 73.94 86 PHE A N 1
ATOM 665 C CA . PHE A 1 86 ? -10.042 0.296 -3.675 1.00 73.94 86 PHE A CA 1
ATOM 666 C C . PHE A 1 86 ? -10.562 -0.982 -4.357 1.00 73.94 86 PHE A C 1
ATOM 668 O O . PHE A 1 86 ? -10.833 -1.000 -5.558 1.00 73.94 86 PHE A O 1
ATOM 675 N N . ASP A 1 87 ? -10.784 -2.012 -3.540 1.00 83.94 87 ASP A N 1
ATOM 676 C CA . ASP A 1 87 ? -11.499 -3.227 -3.909 1.00 83.94 87 ASP A CA 1
ATOM 677 C C . ASP A 1 87 ? -12.288 -3.736 -2.693 1.00 83.94 87 ASP A C 1
ATOM 679 O O . ASP A 1 87 ? -11.746 -3.913 -1.605 1.00 83.94 87 ASP A O 1
ATOM 683 N N . SER A 1 88 ? -13.586 -3.993 -2.855 1.00 83.44 88 SER A N 1
ATOM 684 C CA . SER A 1 88 ? -14.407 -4.570 -1.782 1.00 83.44 88 SER A CA 1
ATOM 685 C C . SER A 1 88 ? -13.936 -5.963 -1.336 1.00 83.44 88 SER A C 1
ATOM 687 O O . SER A 1 88 ? -14.163 -6.354 -0.190 1.00 83.44 88 SER A O 1
ATOM 689 N N . ALA A 1 89 ? -13.248 -6.708 -2.205 1.00 86.81 89 ALA A N 1
ATOM 690 C CA . ALA A 1 89 ? -12.702 -8.012 -1.855 1.00 86.81 89 ALA A CA 1
ATOM 691 C C . ALA A 1 89 ? -11.500 -7.912 -0.899 1.00 86.81 89 ALA A C 1
ATOM 693 O O . ALA A 1 89 ? -11.223 -8.873 -0.176 1.00 86.81 89 ALA A O 1
ATOM 694 N N . SER A 1 90 ? -10.813 -6.761 -0.843 1.00 88.44 90 SER A N 1
ATOM 695 C CA . SER A 1 90 ? -9.654 -6.551 0.035 1.00 88.44 90 SER A CA 1
ATOM 696 C C . SER A 1 90 ? -10.019 -6.107 1.450 1.00 88.44 90 SER A C 1
ATOM 698 O O . SER A 1 90 ? -9.177 -6.125 2.340 1.00 88.44 90 SER A O 1
ATOM 700 N N . LEU A 1 91 ? -11.280 -5.785 1.729 1.00 87.75 91 LEU A N 1
ATOM 701 C CA . LEU A 1 91 ? -11.674 -5.224 3.028 1.00 87.75 91 LEU A CA 1
ATOM 702 C C . LEU A 1 91 ? -11.366 -6.113 4.225 1.00 87.75 91 LEU A C 1
ATOM 704 O O . LEU A 1 91 ? -10.813 -5.588 5.194 1.00 87.75 91 LEU A O 1
ATOM 708 N N . PRO A 1 92 ? -11.679 -7.424 4.197 1.00 89.19 92 PRO A N 1
ATOM 7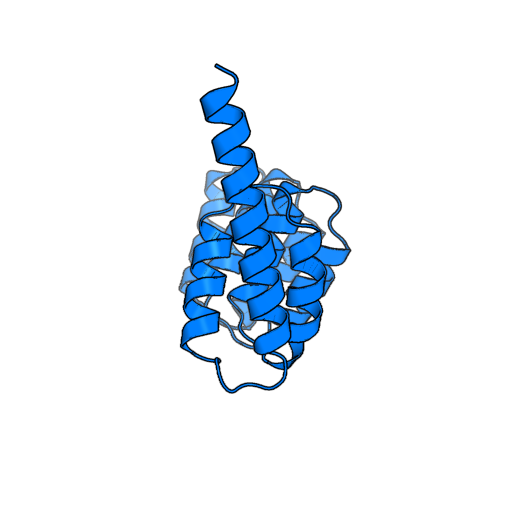09 C CA . PRO A 1 92 ? -11.362 -8.283 5.329 1.00 89.19 92 PRO A CA 1
ATOM 710 C C . PRO A 1 92 ? -9.854 -8.318 5.584 1.00 89.19 92 PRO A C 1
ATOM 712 O O . PRO A 1 92 ? -9.421 -8.144 6.716 1.00 89.19 92 PRO A O 1
ATOM 715 N N . ARG A 1 93 ? -9.047 -8.423 4.517 1.00 91.56 93 ARG A N 1
ATOM 716 C CA . ARG A 1 93 ? -7.588 -8.490 4.646 1.00 91.56 93 ARG A CA 1
ATOM 717 C C . ARG A 1 93 ? -7.010 -7.175 5.159 1.00 91.56 93 ARG A C 1
ATOM 719 O O . ARG A 1 93 ? -6.205 -7.190 6.074 1.00 91.56 93 ARG A O 1
ATOM 726 N N . ILE A 1 94 ? -7.454 -6.031 4.635 1.00 92.88 94 ILE A N 1
ATOM 727 C CA . ILE A 1 94 ? -7.001 -4.721 5.118 1.00 92.88 94 ILE A CA 1
ATOM 728 C C . ILE A 1 94 ? -7.356 -4.559 6.600 1.00 92.88 94 ILE A C 1
ATOM 730 O O . ILE A 1 94 ? -6.527 -4.071 7.364 1.00 92.88 94 ILE A O 1
ATOM 734 N N . ALA A 1 95 ? -8.553 -4.986 7.020 1.00 92.25 95 ALA A N 1
ATOM 735 C CA . ALA A 1 95 ? -8.961 -4.932 8.421 1.00 92.25 95 ALA A CA 1
ATOM 736 C C . ALA A 1 95 ? -8.017 -5.742 9.327 1.00 92.25 95 ALA A C 1
ATOM 738 O O . ALA A 1 95 ? -7.600 -5.221 10.360 1.00 92.25 95 ALA A O 1
ATOM 739 N N . ASP A 1 96 ? -7.623 -6.949 8.917 1.00 93.19 96 ASP A N 1
ATOM 740 C CA . ASP A 1 96 ? -6.676 -7.784 9.670 1.00 93.19 96 ASP A CA 1
ATOM 741 C C . ASP A 1 96 ? -5.287 -7.125 9.782 1.00 93.19 96 ASP A C 1
ATOM 743 O O . ASP A 1 96 ? -4.629 -7.165 10.824 1.00 93.19 96 ASP A O 1
ATOM 747 N N . GLU A 1 97 ? -4.834 -6.454 8.722 1.00 94.44 97 GLU A N 1
ATOM 748 C CA . GLU A 1 97 ? -3.520 -5.802 8.690 1.00 94.44 97 GLU A CA 1
ATOM 749 C C . GLU A 1 97 ? -3.462 -4.528 9.543 1.00 94.44 97 GLU A C 1
ATOM 751 O O . GLU A 1 97 ? -2.386 -4.144 10.010 1.00 94.44 97 GLU A O 1
ATOM 756 N N . MET A 1 98 ? -4.604 -3.884 9.807 1.00 93.06 98 MET A N 1
ATOM 757 C CA . MET A 1 98 ? -4.668 -2.684 10.650 1.00 93.06 98 MET A CA 1
ATOM 758 C C . MET A 1 98 ? -4.152 -2.921 12.070 1.00 93.06 98 MET A C 1
ATOM 760 O O . MET A 1 98 ? -3.618 -1.998 12.690 1.00 93.06 98 MET A O 1
ATOM 764 N N . ASP A 1 99 ? -4.261 -4.140 12.595 1.00 89.62 99 ASP A N 1
ATOM 765 C CA . ASP A 1 99 ? -3.737 -4.473 13.920 1.00 89.62 99 ASP A CA 1
ATOM 766 C C . ASP A 1 99 ? -2.211 -4.557 13.964 1.00 89.62 99 ASP A C 1
ATOM 768 O O . ASP A 1 99 ? -1.605 -4.378 15.023 1.00 89.62 99 ASP A O 1
ATOM 772 N N . ARG A 1 100 ? -1.558 -4.712 12.811 1.00 90.94 100 ARG A N 1
ATOM 773 C CA . ARG A 1 100 ? -0.094 -4.665 12.705 1.00 90.94 100 ARG A CA 1
ATOM 774 C C . ARG A 1 100 ? 0.441 -3.239 12.622 1.00 90.94 100 ARG A C 1
ATOM 776 O O . ARG A 1 100 ? 1.629 -3.023 12.859 1.00 90.94 100 ARG A O 1
ATOM 783 N N . VAL A 1 101 ? -0.409 -2.254 12.330 1.00 93.56 101 VAL A N 1
ATOM 784 C CA 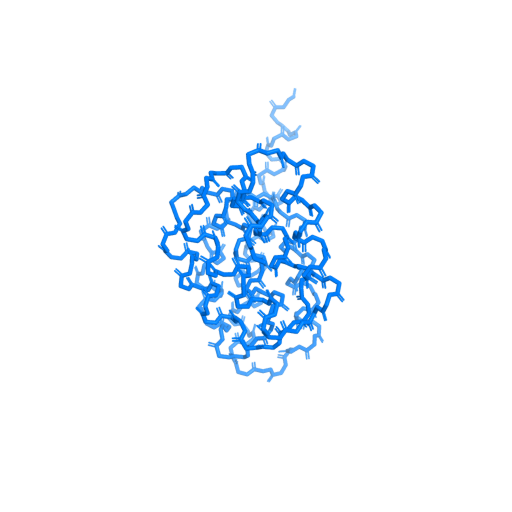. VAL A 1 101 ? 0.001 -0.848 12.258 1.00 93.56 101 VAL A CA 1
ATOM 785 C C . VAL A 1 101 ? 0.122 -0.269 13.670 1.00 93.56 101 VAL A C 1
ATOM 787 O O . VAL A 1 101 ? -0.874 0.007 14.340 1.00 93.56 101 VAL A O 1
ATOM 790 N N . GLN A 1 102 ? 1.368 -0.064 14.101 1.00 88.88 102 GLN A N 1
ATOM 791 C CA . GLN A 1 102 ? 1.715 0.474 15.426 1.00 88.88 102 GLN A CA 1
ATOM 792 C C . GLN A 1 102 ? 2.217 1.927 15.383 1.00 88.88 102 GLN A C 1
ATOM 794 O O . GLN A 1 102 ? 2.489 2.524 16.417 1.00 88.88 102 GLN A O 1
ATOM 799 N N . VAL A 1 103 ? 2.358 2.507 14.188 1.00 91.38 103 VAL A N 1
ATOM 800 C CA . VAL A 1 103 ? 2.901 3.859 13.990 1.00 91.38 103 VAL A CA 1
ATOM 801 C C . VAL A 1 103 ? 1.859 4.801 13.393 1.00 91.38 103 VAL A C 1
ATOM 803 O O . VAL A 1 103 ? 0.957 4.385 12.658 1.00 91.38 103 VAL A O 1
ATOM 806 N N . PHE A 1 104 ? 1.982 6.094 13.698 1.00 93.31 104 PHE A N 1
ATOM 807 C CA . PHE A 1 104 ? 1.150 7.125 13.082 1.00 93.31 104 PHE A CA 1
ATOM 808 C C . PHE A 1 104 ? 1.458 7.230 11.582 1.00 93.31 104 PHE A C 1
ATOM 810 O O . PHE A 1 104 ? 2.616 7.360 11.186 1.00 93.31 104 PHE A O 1
ATOM 817 N N . SER A 1 105 ? 0.414 7.220 10.752 1.00 95.00 105 SER A N 1
ATOM 818 C CA . SER A 1 105 ? 0.523 7.421 9.308 1.00 95.00 105 SER A CA 1
ATOM 819 C C . SER A 1 105 ? -0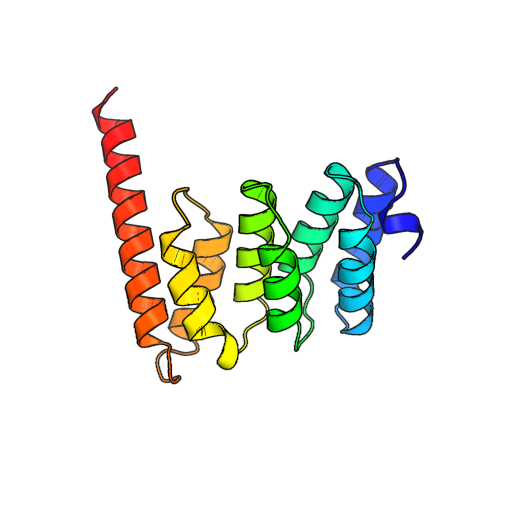.629 8.278 8.797 1.00 95.00 105 SER A C 1
ATOM 821 O O . SER A 1 105 ? -1.745 7.794 8.612 1.00 95.00 105 SER A O 1
ATOM 823 N N . GLY A 1 106 ? -0.347 9.555 8.523 1.00 94.75 106 GLY A N 1
ATOM 824 C CA . GLY A 1 106 ? -1.329 10.470 7.932 1.00 94.75 106 GLY A CA 1
ATOM 825 C C . GLY A 1 106 ? -1.853 9.966 6.585 1.00 94.75 106 GLY A C 1
ATOM 826 O O . GLY A 1 106 ? -3.054 9.961 6.356 1.00 94.75 106 GLY A O 1
ATOM 827 N N . ALA A 1 107 ? -0.974 9.419 5.739 1.00 94.69 107 ALA A N 1
ATOM 828 C CA . ALA A 1 107 ? -1.362 8.892 4.431 1.00 94.69 107 ALA A CA 1
ATOM 829 C C . ALA A 1 107 ? -2.328 7.696 4.520 1.00 94.69 107 ALA A C 1
ATOM 831 O O . ALA A 1 107 ? -3.214 7.569 3.672 1.00 94.69 107 ALA A O 1
ATOM 832 N N . LEU A 1 108 ? -2.167 6.837 5.537 1.00 95.62 108 LEU A N 1
ATOM 833 C CA . LEU A 1 108 ? -3.080 5.723 5.799 1.00 95.62 108 LEU A CA 1
ATOM 834 C C . LEU A 1 108 ? -4.424 6.227 6.331 1.00 95.62 108 LEU A C 1
ATOM 836 O O . LEU A 1 108 ? -5.467 5.801 5.845 1.00 95.62 108 LEU A O 1
ATOM 840 N N . ILE A 1 109 ? -4.398 7.163 7.285 1.00 94.88 109 ILE A N 1
ATOM 841 C CA . ILE A 1 109 ? -5.604 7.796 7.837 1.00 94.88 109 ILE A CA 1
ATOM 842 C C . ILE A 1 109 ? -6.413 8.469 6.726 1.00 94.88 109 ILE A C 1
ATOM 844 O O . ILE A 1 109 ? -7.620 8.259 6.638 1.00 94.88 109 ILE A O 1
ATOM 848 N N . ASP A 1 110 ? -5.761 9.232 5.850 1.00 93.06 110 ASP A N 1
ATOM 849 C CA . ASP A 1 110 ? -6.415 9.903 4.726 1.00 93.06 110 ASP A CA 1
ATOM 850 C C . ASP A 1 110 ? -7.055 8.896 3.766 1.00 93.06 110 ASP A C 1
ATOM 852 O O . ASP A 1 110 ? -8.205 9.072 3.361 1.00 93.06 110 ASP A O 1
ATOM 856 N N . ALA A 1 111 ? -6.341 7.816 3.436 1.00 91.81 111 ALA A N 1
ATOM 857 C CA . ALA A 1 111 ? -6.854 6.771 2.555 1.00 91.81 111 ALA A CA 1
ATOM 858 C C . ALA A 1 111 ? -8.080 6.059 3.164 1.00 91.81 111 ALA A C 1
ATOM 860 O O . ALA A 1 111 ? -9.106 5.912 2.498 1.00 91.81 111 ALA A O 1
ATOM 861 N N . LEU A 1 112 ? -8.016 5.696 4.449 1.00 91.69 112 LEU A N 1
ATOM 862 C CA . LEU A 1 112 ? -9.116 5.042 5.167 1.00 91.69 112 LEU A CA 1
ATOM 863 C C . LEU A 1 112 ? -10.313 5.976 5.397 1.00 91.69 112 LEU A C 1
ATOM 865 O O . LEU A 1 112 ? -11.458 5.531 5.352 1.00 91.69 112 LEU A O 1
ATOM 869 N N . ASN A 1 113 ? -10.087 7.275 5.593 1.00 89.75 113 ASN A N 1
ATOM 870 C CA . ASN A 1 113 ? -11.166 8.253 5.744 1.00 89.75 113 ASN A CA 1
ATOM 871 C C . ASN A 1 113 ? -11.992 8.409 4.467 1.00 89.75 113 ASN A C 1
ATOM 873 O O . ASN A 1 113 ? -13.221 8.473 4.535 1.00 89.75 113 ASN A O 1
ATOM 877 N N . VAL A 1 114 ? -11.331 8.476 3.306 1.00 84.12 114 VAL A N 1
ATOM 878 C CA . VAL A 1 114 ? -12.025 8.490 2.010 1.00 84.12 114 VAL A CA 1
ATOM 879 C C . VAL A 1 114 ? -12.848 7.215 1.864 1.00 84.12 114 VAL A C 1
ATOM 881 O O . VAL A 1 114 ? -14.025 7.279 1.521 1.00 84.12 114 VAL A O 1
ATOM 884 N N . TYR A 1 115 ? -12.260 6.073 2.213 1.00 79.38 115 TYR A N 1
ATOM 885 C CA . TYR A 1 115 ? -12.917 4.778 2.137 1.00 79.38 115 TYR A CA 1
ATOM 886 C C . TYR A 1 115 ? -14.199 4.693 2.984 1.00 79.38 115 TYR A C 1
ATOM 888 O O . TYR A 1 115 ? -15.268 4.386 2.453 1.00 79.38 115 TYR A O 1
ATOM 896 N N . VAL A 1 116 ? -14.106 4.980 4.291 1.00 77.88 116 VAL A N 1
ATOM 897 C CA . VAL A 1 116 ? -15.230 4.823 5.235 1.00 77.88 116 VAL A CA 1
ATOM 898 C C . VAL A 1 116 ? -16.432 5.658 4.798 1.00 77.88 116 VAL A C 1
ATOM 900 O O . VAL A 1 116 ? -17.567 5.222 4.954 1.00 77.88 116 VAL A O 1
ATOM 903 N N . ARG A 1 117 ? -16.190 6.827 4.193 1.00 80.19 117 ARG A N 1
ATOM 904 C CA . ARG A 1 117 ? -17.254 7.698 3.678 1.00 80.19 117 ARG A CA 1
ATOM 905 C C . ARG A 1 117 ? -17.931 7.160 2.421 1.00 80.19 117 ARG A C 1
ATOM 907 O O . ARG A 1 117 ? -19.109 7.427 2.227 1.00 80.19 117 ARG A O 1
ATOM 914 N N . VAL A 1 118 ? -17.201 6.462 1.552 1.00 77.56 118 VAL A N 1
ATOM 915 C CA . VAL A 1 118 ? -17.741 5.994 0.265 1.00 77.56 118 VAL A CA 1
ATOM 916 C C . VAL A 1 118 ? -18.441 4.637 0.405 1.00 77.56 118 VAL A C 1
ATOM 918 O O . VAL A 1 118 ? -19.423 4.390 -0.289 1.00 77.56 118 VAL A O 1
ATOM 921 N N . PHE A 1 119 ? -17.984 3.771 1.315 1.00 72.06 119 PHE A N 1
ATOM 922 C CA . PHE A 1 119 ? -18.391 2.358 1.358 1.00 72.06 119 PHE A CA 1
ATOM 923 C C . PHE A 1 119 ? -18.978 1.909 2.694 1.00 72.06 119 PHE A C 1
ATOM 925 O O . PHE A 1 119 ? -18.871 0.738 3.061 1.00 72.06 119 PHE A O 1
ATOM 932 N N . GLU A 1 120 ? -19.639 2.814 3.414 1.00 74.69 120 GLU A N 1
ATOM 933 C CA . GLU A 1 120 ? -20.304 2.504 4.686 1.00 74.69 120 GLU A CA 1
ATOM 934 C C . GLU A 1 120 ? -21.236 1.278 4.572 1.00 74.69 120 GLU A C 1
ATOM 936 O O . GLU A 1 120 ? -21.309 0.453 5.484 1.00 74.69 120 GLU A O 1
ATOM 941 N N . THR A 1 121 ? -21.865 1.080 3.409 1.00 79.06 121 THR A N 1
ATOM 942 C CA . THR A 1 121 ? -22.838 0.007 3.153 1.00 79.06 121 THR A CA 1
ATOM 943 C C . THR A 1 121 ? -22.254 -1.292 2.581 1.00 79.06 121 THR A C 1
ATOM 945 O O . THR A 1 121 ? -23.007 -2.247 2.393 1.00 79.06 121 THR A O 1
ATOM 948 N N . SER A 1 122 ? -20.953 -1.364 2.277 1.00 79.19 122 SER A N 1
ATOM 949 C CA . SER A 1 122 ? -20.354 -2.556 1.653 1.00 79.19 122 SER A CA 1
ATOM 950 C C . SER A 1 122 ? -20.184 -3.720 2.640 1.00 79.19 122 SER A C 1
ATOM 952 O O . SER A 1 122 ? -19.818 -3.499 3.797 1.00 79.19 122 SER A O 1
ATOM 954 N N . PRO A 1 123 ? -20.361 -4.984 2.211 1.00 76.25 123 PRO A N 1
ATOM 955 C CA . PRO A 1 123 ? -19.986 -6.140 3.023 1.00 76.25 123 PRO A CA 1
ATOM 956 C C . PRO A 1 123 ? -18.514 -6.046 3.457 1.00 76.25 123 PRO A C 1
ATOM 958 O O . PRO A 1 123 ? -17.645 -5.783 2.636 1.00 76.25 123 PRO A O 1
ATOM 961 N N . GLY A 1 124 ? -18.229 -6.219 4.750 1.00 76.19 124 GLY A N 1
ATOM 962 C CA . GLY A 1 124 ? -16.872 -6.077 5.303 1.00 76.19 124 GLY A CA 1
ATOM 963 C C . GLY A 1 124 ? -16.477 -4.655 5.731 1.00 76.19 124 GLY A C 1
ATOM 964 O O . GLY A 1 124 ? -15.496 -4.506 6.459 1.00 76.19 124 GLY A O 1
ATOM 965 N N . SER A 1 125 ? -17.265 -3.621 5.398 1.00 83.88 125 SER A N 1
ATOM 966 C CA . SER A 1 125 ? -16.999 -2.230 5.810 1.00 83.88 125 SER A CA 1
ATOM 967 C C . SER A 1 125 ? -16.910 -2.073 7.330 1.00 83.88 125 SER A C 1
ATOM 969 O O . SER A 1 125 ? 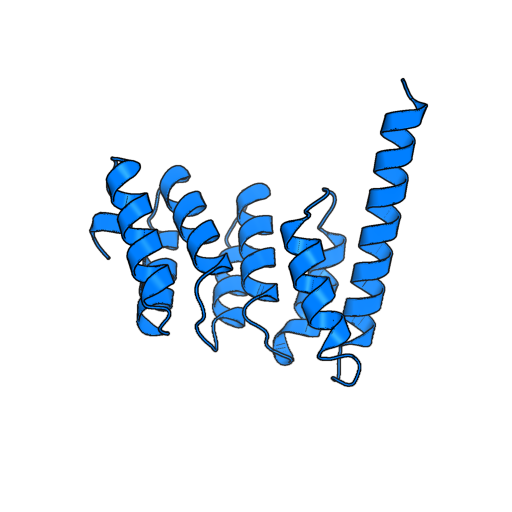-16.025 -1.384 7.831 1.00 83.88 125 SER A O 1
ATOM 971 N N . ARG A 1 126 ? -17.782 -2.770 8.073 1.00 87.62 126 ARG A N 1
ATOM 972 C CA . ARG A 1 126 ? -17.839 -2.724 9.542 1.00 87.62 126 ARG A CA 1
ATOM 973 C C . ARG A 1 126 ? -16.560 -3.226 10.202 1.00 87.62 126 ARG A C 1
ATOM 975 O O . ARG A 1 126 ? -16.104 -2.611 11.160 1.00 87.62 126 ARG A O 1
ATOM 982 N N . ALA A 1 127 ? -15.990 -4.322 9.699 1.00 89.44 127 ALA A N 1
ATOM 983 C CA . ALA A 1 127 ? -14.759 -4.886 10.248 1.00 89.44 127 ALA A CA 1
ATOM 984 C C . ALA A 1 127 ? -13.600 -3.900 10.068 1.00 89.44 127 ALA A C 1
ATOM 986 O O . ALA A 1 127 ? -12.912 -3.567 11.031 1.00 89.44 127 ALA A O 1
ATOM 987 N N . LEU A 1 128 ? -13.462 -3.340 8.861 1.00 90.50 128 LEU A N 1
ATOM 988 C CA . LEU A 1 128 ? -12.454 -2.324 8.584 1.00 90.50 128 LEU A CA 1
ATOM 989 C C . LEU A 1 128 ? -12.678 -1.045 9.402 1.00 90.50 128 LEU A C 1
ATOM 991 O O . LEU A 1 128 ? -11.726 -0.495 9.946 1.00 90.50 128 LEU A O 1
ATOM 995 N N . GLN A 1 129 ? -13.922 -0.586 9.550 1.00 91.12 129 GLN A N 1
ATOM 996 C CA . GLN A 1 129 ? -14.248 0.581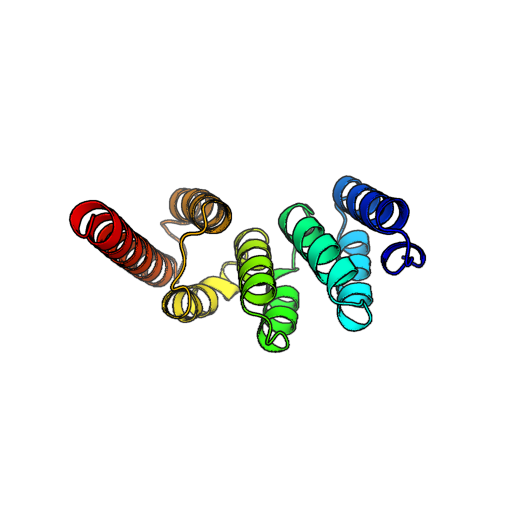 10.369 1.00 91.12 129 GLN A CA 1
ATOM 997 C C . GLN A 1 129 ? -13.877 0.351 11.838 1.00 91.12 129 GLN A C 1
ATOM 999 O O . GLN A 1 129 ? -13.272 1.220 12.463 1.00 91.12 129 GLN A O 1
ATOM 1004 N N . GLN A 1 130 ? -14.192 -0.823 12.389 1.00 92.56 130 GLN A N 1
ATOM 1005 C CA . GLN A 1 130 ? -13.814 -1.185 13.751 1.00 92.56 130 GLN A CA 1
ATOM 1006 C C . GLN A 1 130 ? -12.290 -1.229 13.915 1.00 92.56 130 GLN A C 1
ATOM 1008 O O . GLN A 1 130 ? -11.763 -0.663 14.875 1.00 92.56 130 GLN A O 1
ATOM 1013 N N . ALA A 1 131 ? -11.579 -1.851 12.974 1.00 94.12 131 ALA A N 1
ATOM 1014 C CA . ALA A 1 131 ? -10.123 -1.921 12.989 1.00 94.12 131 ALA A CA 1
ATOM 1015 C C . ALA A 1 131 ? -9.484 -0.524 12.879 1.00 94.12 131 ALA A C 1
ATOM 1017 O O . ALA A 1 131 ? -8.563 -0.191 13.628 1.00 94.12 131 ALA A O 1
ATOM 1018 N N . PHE A 1 132 ? -10.034 0.344 12.026 1.00 94.44 132 PHE A N 1
ATOM 1019 C CA . PHE A 1 132 ? -9.587 1.726 11.882 1.00 94.44 132 PHE A CA 1
ATOM 1020 C C . PHE A 1 132 ? -9.818 2.549 13.157 1.00 94.44 132 PHE A C 1
ATOM 1022 O O . PHE A 1 132 ? -8.916 3.258 13.603 1.00 94.44 132 PHE A O 1
ATOM 1029 N N . MET A 1 133 ? -10.977 2.412 13.805 1.00 93.94 133 MET A N 1
ATOM 1030 C CA . MET A 1 133 ? -11.251 3.084 15.080 1.00 93.94 133 MET A CA 1
ATOM 1031 C C . MET A 1 133 ? -10.320 2.603 16.199 1.00 93.94 133 MET A C 1
ATOM 1033 O O . MET A 1 133 ? -9.824 3.419 16.981 1.00 93.94 133 MET A O 1
ATOM 1037 N N . SER A 1 134 ? -10.032 1.301 16.253 1.00 95.50 134 SER A N 1
ATOM 1038 C CA . SER A 1 134 ? -9.045 0.735 17.179 1.00 95.50 134 SER A CA 1
ATOM 1039 C C . SER A 1 134 ? -7.650 1.304 16.930 1.00 95.50 134 SER A C 1
ATOM 1041 O O . SER A 1 134 ? -6.983 1.720 17.877 1.00 95.50 134 SER A O 1
ATOM 1043 N N . TYR A 1 135 ? -7.234 1.400 15.665 1.00 95.38 135 TYR A N 1
ATOM 1044 C CA . TYR A 1 135 ? -5.978 2.036 15.275 1.00 95.38 135 TYR A CA 1
ATOM 1045 C C . TYR A 1 135 ? -5.901 3.499 15.736 1.00 95.38 135 TYR A C 1
ATOM 1047 O O . TYR A 1 135 ? -4.963 3.865 16.444 1.00 95.38 135 TYR A O 1
ATOM 1055 N N . LEU A 1 136 ? -6.906 4.324 15.420 1.00 94.75 136 LEU A N 1
ATOM 1056 C CA . LEU A 1 136 ? -6.941 5.732 15.834 1.00 94.75 136 LEU A CA 1
ATOM 1057 C C . LEU A 1 136 ? -6.878 5.888 17.357 1.00 94.75 136 LEU A C 1
ATOM 1059 O O . LEU A 1 136 ? -6.185 6.773 17.864 1.00 94.75 136 LEU A O 1
ATOM 1063 N N . LYS A 1 137 ? -7.569 5.012 18.096 1.00 95.50 137 LYS A N 1
ATOM 1064 C CA . LYS A 1 137 ? -7.520 4.996 19.558 1.00 95.50 137 LYS A CA 1
ATOM 1065 C C . LYS A 1 137 ? -6.109 4.699 20.071 1.00 95.50 137 LYS A C 1
ATOM 1067 O O . LYS A 1 137 ? -5.618 5.472 20.892 1.00 95.50 137 LYS A O 1
ATOM 1072 N N . ARG A 1 138 ? -5.454 3.639 19.574 1.00 94.75 138 ARG A N 1
ATOM 1073 C CA . ARG A 1 138 ? -4.078 3.268 19.967 1.00 94.75 138 ARG A CA 1
ATOM 1074 C C . ARG A 1 138 ? -3.103 4.421 19.731 1.00 94.75 138 ARG A C 1
ATOM 1076 O O . ARG A 1 138 ? -2.396 4.832 20.643 1.00 94.75 138 ARG A O 1
ATOM 1083 N N . ILE A 1 139 ? -3.148 5.014 18.541 1.00 93.44 139 ILE A N 1
ATOM 1084 C CA . ILE A 1 139 ? -2.284 6.140 18.173 1.00 93.44 139 ILE A CA 1
ATOM 1085 C C . ILE A 1 139 ? -2.521 7.365 19.063 1.00 93.44 139 ILE A C 1
ATOM 1087 O O . ILE A 1 139 ? -1.567 7.995 19.514 1.00 93.44 139 ILE A O 1
ATOM 1091 N N . ASN A 1 140 ? -3.778 7.700 19.361 1.00 92.88 140 ASN A N 1
ATOM 1092 C CA . ASN A 1 140 ? -4.099 8.804 20.264 1.00 92.88 140 ASN A CA 1
ATOM 1093 C C . ASN A 1 140 ? -3.578 8.557 21.690 1.00 92.88 140 ASN A C 1
ATOM 1095 O O . ASN A 1 140 ? -3.094 9.480 22.343 1.00 92.88 140 ASN A O 1
ATOM 1099 N N . GLU A 1 141 ? -3.668 7.322 22.187 1.00 93.38 141 GLU A N 1
ATOM 1100 C CA . GLU A 1 141 ? -3.111 6.944 23.488 1.00 93.38 141 GLU A CA 1
ATOM 1101 C C . GLU A 1 141 ? -1.582 7.061 23.509 1.00 93.38 141 GLU A C 1
ATOM 1103 O O . GLU A 1 141 ? -1.030 7.608 24.466 1.00 93.38 141 GLU A O 1
ATOM 1108 N N . ASP A 1 142 ? -0.899 6.630 22.449 1.00 90.94 142 ASP A N 1
ATOM 1109 C CA . ASP A 1 142 ? 0.559 6.719 22.352 1.00 90.94 142 ASP A CA 1
ATOM 1110 C C . ASP A 1 142 ? 1.055 8.164 22.233 1.00 90.94 142 ASP A C 1
ATOM 1112 O O . ASP A 1 142 ? 1.994 8.541 22.936 1.00 90.94 142 ASP A O 1
ATOM 1116 N N . ILE A 1 143 ? 0.380 9.008 21.445 1.00 88.75 143 ILE A N 1
ATOM 1117 C CA . ILE A 1 143 ? 0.680 10.447 21.366 1.00 88.75 143 ILE A CA 1
ATOM 1118 C C . ILE A 1 143 ? 0.531 11.096 22.746 1.00 88.75 143 ILE A C 1
ATOM 1120 O O . ILE A 1 143 ? 1.429 11.805 23.200 1.00 88.75 143 ILE A O 1
ATOM 1124 N N . LYS A 1 144 ? -0.572 10.826 23.457 1.00 91.62 144 LYS A N 1
ATOM 1125 C CA . LYS A 1 144 ? -0.776 11.345 24.818 1.00 91.62 144 LYS A CA 1
ATOM 1126 C C . LYS A 1 144 ? 0.336 10.887 25.757 1.00 91.62 144 LYS A C 1
ATOM 1128 O O . LYS A 1 144 ? 0.894 11.703 26.482 1.00 91.62 144 LYS A O 1
ATOM 1133 N N . ARG A 1 145 ? 0.697 9.602 25.734 1.00 91.19 145 ARG A N 1
ATOM 1134 C CA . ARG A 1 145 ? 1.791 9.076 26.565 1.00 91.19 145 ARG A CA 1
ATOM 1135 C C . ARG A 1 145 ? 3.117 9.774 26.286 1.00 91.19 145 ARG A C 1
ATOM 1137 O O . ARG A 1 145 ? 3.864 9.986 27.230 1.00 91.19 145 ARG A O 1
ATOM 1144 N N . GLN A 1 146 ? 3.419 10.105 25.033 1.00 87.69 146 GLN A N 1
ATOM 1145 C CA . GLN A 1 146 ? 4.648 10.817 24.678 1.00 87.69 146 GLN A CA 1
ATOM 1146 C C . GLN A 1 146 ? 4.628 12.270 25.167 1.00 87.69 146 GLN A C 1
ATOM 1148 O O . GLN A 1 146 ? 5.626 12.737 25.705 1.00 87.69 146 GLN A O 1
ATOM 1153 N N . LEU A 1 147 ? 3.491 12.961 25.044 1.00 85.81 147 LEU A N 1
ATOM 1154 C CA . LEU A 1 147 ? 3.350 14.362 25.455 1.00 85.81 147 LEU A CA 1
ATOM 1155 C C . LEU A 1 147 ? 3.344 14.561 26.978 1.00 85.81 147 LEU A C 1
ATOM 1157 O O . LEU A 1 147 ? 3.853 15.568 27.450 1.00 85.81 147 LEU A O 1
ATOM 1161 N N . PHE A 1 148 ? 2.783 13.621 27.745 1.00 80.31 148 PHE A N 1
ATOM 1162 C CA . PHE A 1 148 ? 2.671 13.718 29.211 1.00 80.31 148 PHE A CA 1
ATOM 1163 C C . PHE A 1 148 ? 3.783 12.974 29.978 1.00 80.31 148 PHE A C 1
ATOM 1165 O O . PHE A 1 148 ? 3.711 12.859 31.201 1.00 80.31 148 PHE A O 1
ATOM 1172 N N . LYS A 1 149 ? 4.788 12.433 29.276 1.00 66.38 149 LYS A N 1
ATOM 1173 C CA . LYS A 1 149 ? 6.024 11.879 29.867 1.00 66.38 149 LYS A CA 1
ATOM 1174 C C . LYS A 1 149 ? 7.227 12.833 29.770 1.00 66.38 149 LYS A C 1
ATOM 1176 O O . LYS A 1 149 ? 8.307 12.448 30.215 1.00 66.38 149 LYS A O 1
ATOM 1181 N N . ALA A 1 150 ? 7.047 14.019 29.185 1.00 52.59 150 ALA A N 1
ATOM 1182 C CA . ALA A 1 150 ? 8.013 15.121 29.174 1.00 52.59 150 ALA A CA 1
ATOM 1183 C C . ALA A 1 150 ? 7.699 16.114 30.301 1.00 52.59 150 ALA A C 1
ATOM 1185 O O . ALA A 1 150 ? 8.662 16.723 30.813 1.00 52.59 150 ALA A O 1
#

Secondary structure (DSSP, 8-state):
-GGGG-SSHHHHHHHHHHHHHH--HHHHHHHHHHHTTS-HHHHHHHHHHHTT---TT-HHHHHHHHHH---HHHHHHHHHHHHHS--GGGHHHHHHHHTT--S--HHHHHHHHHHHHH-TTSTTHHHHHHHHHHHHHHHHHHHHHHHTT-

pLDDT: mean 90.99, std 6.92, range [52.59, 97.44]

Sequence (150 aa):
AKHLVDSRESIHSNAVEALVRIGSPLAAAHLILQFEVADEGAQRWIARGLQRVRADGLAEELARLRNATQEPALWLMLLVAEVRQFDSASLPRIADEMDRVQVFSGALIDALNVYVRVFETSPGSRALQQAFMSYLKRINEDIKRQLFKA

Radius of gyration: 16.29 Å; chains: 1; bounding box: 44×26×48 Å

Foldseek 3Di:
DVQLQPPDPVRNLVLLVVLQVVLEPVSLVVLLVVLVVHDPSSVVSSLQSLLRRNYEDCLVSLVVVLVVDPDVVSNVSSLLSNLQNDDLVCLVVNLVCLVVDQDDDPSNLVSVVVVCVPPVPRVNSVSNVVSSVVSVVNHVVVVVVVVVVD